Protein AF-A0A523DAJ4-F1 (afdb_monomer_lite)

Structure (mmCIF, N/CA/C/O backbone):
data_AF-A0A523DAJ4-F1
#
_entry.id   AF-A0A523DAJ4-F1
#
loop_
_atom_site.group_PDB
_atom_site.id
_atom_site.type_symbol
_atom_site.label_atom_id
_atom_site.label_alt_id
_atom_site.label_comp_id
_atom_site.label_asym_id
_atom_site.label_entity_id
_atom_site.label_seq_id
_atom_site.pdbx_PDB_ins_code
_atom_site.Cartn_x
_atom_site.Cartn_y
_atom_site.Cartn_z
_atom_site.occupancy
_atom_site.B_iso_or_equiv
_atom_site.auth_seq_id
_atom_site.auth_comp_id
_atom_site.auth_asym_id
_atom_site.auth_atom_id
_atom_site.pdbx_PDB_model_num
ATOM 1 N N . TRP A 1 1 ? -1.688 -0.703 -6.435 1.00 83.44 1 TRP A N 1
ATOM 2 C CA . TRP A 1 1 ? -1.950 -0.352 -5.014 1.00 83.44 1 TRP A CA 1
ATOM 3 C C . TRP A 1 1 ? -3.432 -0.181 -4.759 1.00 83.44 1 TRP A C 1
ATOM 5 O O . TRP A 1 1 ? -3.886 -0.599 -3.704 1.00 83.44 1 TRP A O 1
ATOM 15 N N . THR A 1 2 ? -4.181 0.374 -5.713 1.00 89.69 2 THR A N 1
ATOM 16 C CA . THR A 1 2 ? -5.640 0.520 -5.671 1.00 89.69 2 THR A CA 1
ATOM 17 C C . THR A 1 2 ? -6.369 -0.768 -5.281 1.00 89.69 2 THR A C 1
ATOM 19 O O . THR A 1 2 ? -7.172 -0.750 -4.355 1.00 89.69 2 THR A O 1
ATOM 22 N N . GLU A 1 3 ? -6.040 -1.901 -5.904 1.00 91.50 3 GLU A N 1
ATOM 23 C CA . GLU A 1 3 ? -6.634 -3.205 -5.574 1.00 91.50 3 GLU A CA 1
ATOM 24 C C . GLU A 1 3 ? -6.272 -3.639 -4.149 1.00 91.50 3 GLU A C 1
ATOM 26 O O . GLU A 1 3 ? -7.094 -4.181 -3.421 1.00 91.50 3 GLU A O 1
ATOM 31 N N . GLY A 1 4 ? -5.040 -3.351 -3.720 1.00 92.06 4 GLY A N 1
ATOM 32 C CA . GLY A 1 4 ? -4.573 -3.642 -2.367 1.00 92.06 4 GLY A CA 1
ATOM 33 C C . GLY A 1 4 ? -5.349 -2.877 -1.294 1.00 92.06 4 GLY A C 1
ATOM 34 O O . GLY A 1 4 ? -5.633 -3.454 -0.247 1.00 92.06 4 GLY A O 1
ATOM 35 N N . LEU A 1 5 ? -5.720 -1.617 -1.557 1.00 94.50 5 LEU A N 1
ATOM 36 C CA . LEU A 1 5 ? -6.532 -0.804 -0.643 1.00 94.50 5 LEU A CA 1
ATOM 37 C C . LEU A 1 5 ? -7.938 -1.379 -0.450 1.00 94.50 5 LEU A C 1
ATOM 39 O O . LEU A 1 5 ? -8.450 -1.361 0.663 1.00 94.50 5 LEU A O 1
ATOM 43 N N . GLN A 1 6 ? -8.541 -1.938 -1.503 1.00 94.19 6 GLN A N 1
ATOM 44 C CA . GLN A 1 6 ? -9.871 -2.562 -1.432 1.00 94.19 6 GLN A CA 1
ATOM 45 C C . GLN A 1 6 ? -9.895 -3.834 -0.567 1.00 94.19 6 GLN A C 1
ATOM 47 O O . GLN A 1 6 ? -10.960 -4.278 -0.151 1.00 94.19 6 GLN A O 1
ATOM 52 N N . LEU A 1 7 ? -8.726 -4.421 -0.297 1.00 95.25 7 LEU A N 1
ATOM 53 C CA . LEU A 1 7 ? -8.552 -5.608 0.545 1.00 95.25 7 LEU A CA 1
ATOM 54 C C . LEU A 1 7 ? -8.132 -5.268 1.983 1.00 95.25 7 LEU A C 1
ATOM 56 O O . LEU A 1 7 ? -7.757 -6.171 2.739 1.00 95.25 7 LEU A O 1
ATOM 60 N N . MET A 1 8 ? -8.089 -3.986 2.340 1.00 96.94 8 MET A N 1
ATOM 61 C CA . MET A 1 8 ? -7.780 -3.541 3.696 1.00 96.94 8 MET A CA 1
ATOM 62 C C . MET A 1 8 ? -9.061 -3.272 4.481 1.00 96.94 8 MET A C 1
ATOM 64 O O . MET A 1 8 ? -10.102 -2.937 3.917 1.00 96.94 8 MET A O 1
ATOM 68 N N . VAL A 1 9 ? -8.967 -3.392 5.803 1.00 96.94 9 VAL A N 1
ATOM 69 C CA . VAL A 1 9 ? -10.027 -2.964 6.728 1.00 96.94 9 VAL A CA 1
ATOM 70 C C . VAL A 1 9 ? -9.660 -1.635 7.395 1.00 96.94 9 VAL A C 1
ATOM 72 O O . VAL A 1 9 ? -8.483 -1.303 7.529 1.00 96.94 9 VAL A O 1
ATOM 75 N N . VAL A 1 10 ? -10.660 -0.852 7.816 1.00 97.25 10 VAL A N 1
ATOM 76 C CA . VAL A 1 10 ? -10.432 0.414 8.538 1.00 97.25 10 VAL A CA 1
ATOM 77 C C . VAL A 1 10 ? -9.572 0.178 9.786 1.00 97.25 10 VAL A C 1
ATOM 79 O O . VAL A 1 10 ? -9.804 -0.761 10.546 1.00 97.25 10 VAL A O 1
ATOM 82 N N . GLY A 1 11 ? -8.579 1.043 9.988 1.00 97.50 11 GLY A N 1
ATOM 83 C CA . GLY A 1 11 ? -7.581 0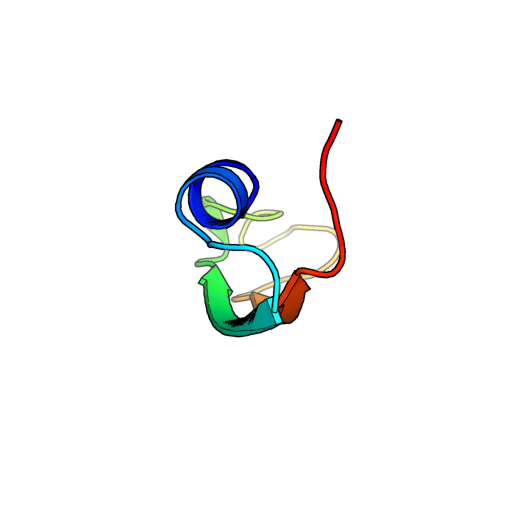.963 11.053 1.00 97.50 11 GLY A CA 1
ATOM 84 C C . GLY A 1 11 ? -6.389 0.056 10.734 1.00 97.50 11 GLY A C 1
ATOM 85 O O . GLY A 1 11 ? -5.433 0.013 11.510 1.00 97.50 11 GLY A O 1
ATOM 86 N N . GLU A 1 12 ? -6.407 -0.668 9.612 1.00 98.00 12 GLU A N 1
ATOM 87 C CA . GLU A 1 12 ? -5.290 -1.521 9.221 1.00 98.00 12 GLU A CA 1
ATOM 88 C C . GLU A 1 12 ? -4.066 -0.699 8.792 1.00 98.00 12 GLU A C 1
ATOM 90 O O . GLU A 1 12 ? -4.176 0.294 8.066 1.00 98.00 12 GLU A O 1
ATOM 95 N N . LYS A 1 13 ? -2.880 -1.176 9.193 1.00 98.12 13 LYS A N 1
ATOM 96 C CA . LYS A 1 13 ? -1.586 -0.713 8.684 1.00 98.12 13 LYS A CA 1
ATOM 97 C C . LYS A 1 13 ? -0.938 -1.816 7.862 1.00 98.12 13 LYS A C 1
ATOM 99 O O . LYS A 1 13 ? -0.770 -2.933 8.353 1.00 98.12 13 LYS A O 1
ATOM 104 N N . ARG A 1 14 ? -0.551 -1.512 6.625 1.00 97.19 14 ARG A N 1
ATOM 105 C CA . ARG A 1 14 ? 0.034 -2.490 5.699 1.00 97.19 14 ARG A CA 1
ATOM 106 C C . ARG A 1 14 ? 1.114 -1.838 4.844 1.00 97.19 14 ARG A C 1
ATOM 108 O O . ARG A 1 14 ? 1.008 -0.670 4.477 1.00 97.19 14 ARG A O 1
ATOM 115 N N . ARG A 1 15 ? 2.145 -2.611 4.503 1.00 98.00 15 ARG A N 1
ATOM 116 C CA . ARG A 1 15 ? 3.164 -2.214 3.529 1.00 98.00 15 ARG A CA 1
ATOM 1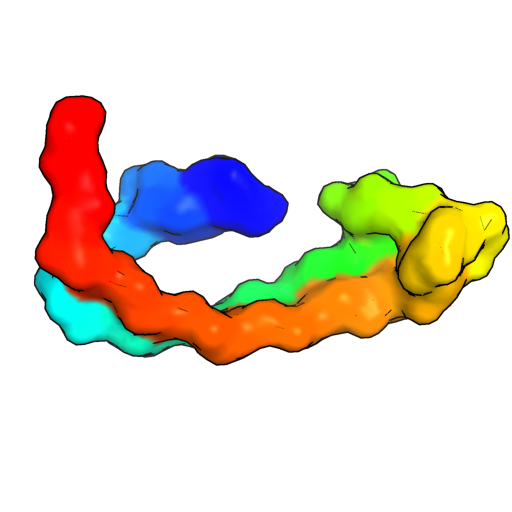17 C C . ARG A 1 15 ? 2.850 -2.806 2.161 1.00 98.00 15 ARG A C 1
ATOM 119 O O . ARG A 1 15 ? 2.569 -3.999 2.057 1.00 98.00 15 ARG A O 1
ATOM 126 N N . PHE A 1 16 ? 2.941 -1.98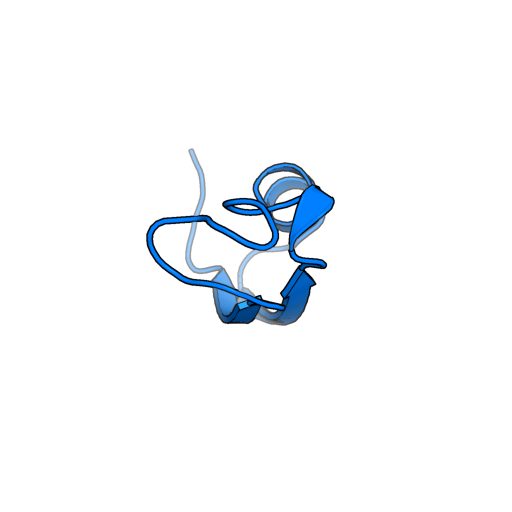7 1.119 1.00 97.50 16 PHE A N 1
ATOM 127 C CA . PHE A 1 16 ? 2.884 -2.434 -0.270 1.00 97.50 16 PHE A CA 1
ATOM 128 C C . PHE A 1 16 ? 4.248 -2.319 -0.929 1.00 97.50 16 PHE A C 1
ATOM 130 O O . PHE A 1 16 ? 4.887 -1.275 -0.853 1.00 97.50 16 PHE A O 1
ATOM 137 N N . TRP A 1 17 ? 4.642 -3.386 -1.619 1.00 96.94 17 TRP A N 1
ATOM 138 C CA . TRP A 1 17 ? 5.770 -3.421 -2.540 1.00 96.94 17 TRP A CA 1
ATOM 139 C C . TRP A 1 17 ? 5.199 -3.570 -3.942 1.00 96.94 17 TRP A C 1
ATOM 141 O O . TRP A 1 17 ? 4.503 -4.545 -4.223 1.00 96.94 17 TRP A O 1
ATOM 151 N N . ILE A 1 18 ? 5.440 -2.582 -4.794 1.00 95.56 18 ILE A N 1
ATOM 152 C CA . ILE A 1 18 ? 4.875 -2.526 -6.139 1.00 95.56 18 ILE A CA 1
ATOM 153 C C . ILE A 1 18 ? 6.036 -2.586 -7.124 1.00 95.56 18 ILE A C 1
ATOM 155 O O . ILE A 1 18 ? 6.772 -1.599 -7.241 1.00 95.56 18 ILE A O 1
ATOM 159 N N . PRO A 1 19 ? 6.220 -3.732 -7.799 1.00 95.19 19 PRO A N 1
ATOM 160 C CA . PRO A 1 19 ? 7.144 -3.864 -8.916 1.00 95.19 19 PRO A CA 1
ATOM 161 C C . PRO A 1 19 ? 6.988 -2.726 -9.933 1.00 95.19 19 PRO A C 1
ATOM 163 O O . PRO A 1 19 ? 5.893 -2.188 -10.112 1.00 95.19 19 PRO A O 1
ATOM 166 N N . ALA A 1 20 ? 8.087 -2.324 -10.574 1.00 95.00 20 ALA A N 1
ATOM 167 C CA . ALA A 1 20 ? 8.101 -1.139 -11.429 1.00 95.00 20 ALA A CA 1
ATOM 168 C C . ALA A 1 20 ? 7.128 -1.259 -12.614 1.00 95.00 20 ALA A C 1
ATOM 170 O O . ALA A 1 20 ? 6.470 -0.284 -12.967 1.00 95.00 20 ALA A O 1
ATOM 171 N N . ASP A 1 21 ? 6.991 -2.455 -13.186 1.00 93.81 21 ASP A N 1
ATOM 172 C CA . ASP A 1 21 ? 6.049 -2.797 -14.259 1.00 93.81 21 ASP A CA 1
ATOM 173 C C . ASP A 1 21 ? 4.572 -2.610 -13.868 1.00 93.81 21 ASP A C 1
ATOM 175 O O . ASP A 1 21 ? 3.747 -2.315 -14.731 1.00 93.81 21 ASP A O 1
ATOM 179 N N . LEU A 1 22 ? 4.248 -2.700 -12.574 1.00 93.12 22 LEU A N 1
ATOM 180 C CA . LEU A 1 22 ? 2.926 -2.400 -12.007 1.00 93.12 22 LEU A CA 1
ATOM 181 C C . LEU A 1 22 ? 2.792 -0.951 -11.493 1.00 93.12 22 LEU A C 1
ATOM 183 O O . LEU A 1 22 ? 1.745 -0.577 -1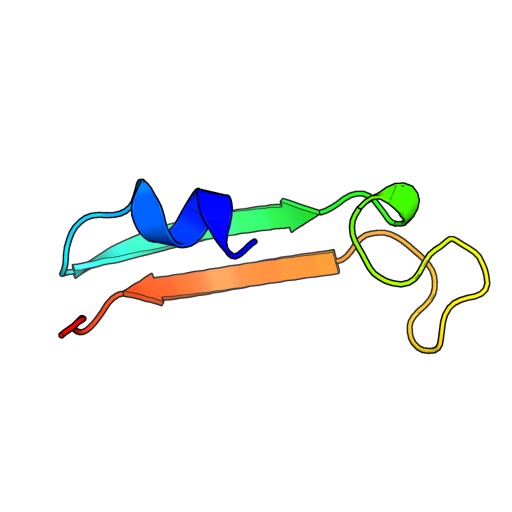0.958 1.00 93.12 22 LEU A O 1
ATOM 187 N N . ALA A 1 23 ? 3.848 -0.144 -11.617 1.00 92.81 23 ALA A N 1
ATOM 188 C CA . ALA A 1 23 ? 3.915 1.244 -11.171 1.00 92.81 23 ALA A CA 1
ATOM 189 C C . ALA A 1 23 ? 4.123 2.210 -12.355 1.00 92.81 23 ALA A C 1
ATOM 191 O O . ALA A 1 23 ? 3.216 2.396 -13.163 1.00 92.81 23 ALA A O 1
ATOM 192 N N . TYR A 1 24 ? 5.291 2.860 -12.451 1.00 92.44 24 TYR A N 1
ATOM 193 C CA . TYR A 1 24 ? 5.613 3.824 -13.516 1.00 92.44 24 TYR A CA 1
ATOM 194 C C . TYR A 1 24 ? 6.490 3.236 -14.635 1.00 92.44 24 TYR A C 1
ATOM 196 O O . TYR A 1 24 ? 6.862 3.957 -15.561 1.00 92.44 24 TYR A O 1
ATOM 204 N N . GLY A 1 25 ? 6.814 1.946 -14.566 1.00 91.81 25 GLY A N 1
ATOM 205 C CA . GLY A 1 25 ? 7.780 1.276 -15.429 1.00 91.81 25 GLY A CA 1
ATOM 206 C C . GLY A 1 25 ? 9.235 1.565 -15.044 1.00 91.81 25 GLY A C 1
ATOM 207 O O . GLY A 1 25 ? 9.540 2.510 -14.318 1.00 91.81 25 GLY A O 1
ATOM 208 N N . GLU A 1 26 ? 10.156 0.762 -15.579 1.00 90.44 26 GLU A N 1
ATOM 209 C CA . GLU A 1 26 ? 11.605 0.871 -15.322 1.00 90.44 26 GLU A CA 1
ATOM 210 C C . GLU A 1 26 ? 12.194 2.239 -15.708 1.00 90.44 26 GLU A C 1
ATOM 212 O O . GLU A 1 26 ? 13.092 2.743 -15.044 1.00 90.44 26 GLU A O 1
ATOM 217 N N . ASN A 1 27 ? 11.650 2.876 -16.750 1.00 92.75 27 ASN A N 1
ATOM 218 C CA . ASN A 1 27 ? 12.066 4.205 -17.224 1.00 92.75 27 ASN A CA 1
ATOM 219 C C . ASN A 1 27 ? 11.049 5.301 -16.864 1.00 92.75 27 ASN A C 1
ATOM 221 O O . ASN A 1 27 ? 10.990 6.350 -17.509 1.00 92.75 27 ASN A O 1
ATOM 225 N N . GLY A 1 28 ? 10.194 5.026 -15.879 1.00 89.00 28 GLY A N 1
ATOM 226 C CA . GLY A 1 28 ? 9.161 5.940 -15.425 1.00 89.00 28 GLY A CA 1
ATOM 227 C C . GLY A 1 28 ? 9.705 7.180 -14.728 1.00 89.00 28 GLY A C 1
ATOM 228 O O . GLY A 1 28 ? 10.884 7.287 -14.399 1.00 89.00 28 GLY A O 1
ATOM 229 N N . ARG A 1 29 ? 8.798 8.115 -14.422 1.00 91.50 29 ARG A N 1
ATOM 230 C CA . ARG A 1 29 ? 9.118 9.327 -13.647 1.00 91.50 29 ARG A CA 1
ATOM 231 C C . ARG A 1 29 ? 9.790 9.008 -12.307 1.00 91.50 29 ARG A C 1
ATOM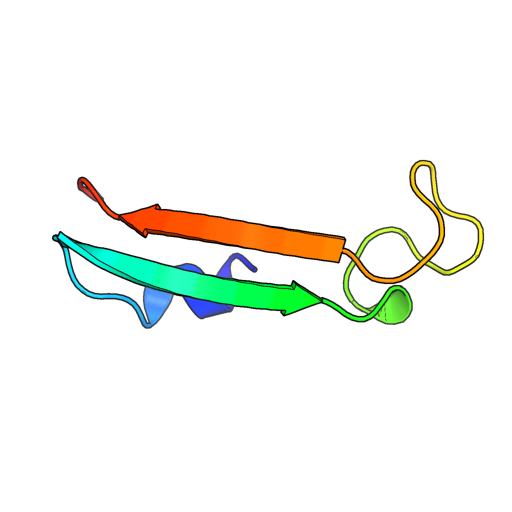 233 O O . ARG A 1 29 ? 10.623 9.782 -11.845 1.00 91.50 29 ARG A O 1
ATOM 240 N N . VAL A 1 30 ? 9.401 7.894 -11.693 1.00 90.44 30 VAL A N 1
ATOM 241 C CA . VAL A 1 30 ? 10.093 7.295 -10.553 1.00 90.44 30 VAL A CA 1
ATOM 242 C C . VAL A 1 30 ? 10.494 5.885 -10.983 1.00 90.44 30 VAL A C 1
ATOM 244 O O . VAL A 1 30 ? 9.613 5.029 -11.065 1.00 90.44 30 VAL A O 1
ATOM 247 N N . PRO A 1 31 ? 11.771 5.657 -11.329 1.00 90.56 31 PRO A N 1
ATOM 248 C CA . PRO A 1 31 ? 12.229 4.347 -11.762 1.00 90.56 31 PRO A CA 1
ATOM 249 C C . PRO A 1 31 ? 12.301 3.370 -10.581 1.00 90.56 31 PRO A C 1
ATOM 251 O O . PRO A 1 31 ? 12.638 3.755 -9.458 1.00 90.56 31 PRO A O 1
ATOM 254 N N . GLY A 1 32 ? 12.029 2.094 -10.858 1.00 93.44 32 GLY A N 1
ATOM 255 C CA . GLY A 1 32 ? 12.162 0.994 -9.903 1.00 93.44 32 GLY A CA 1
ATOM 256 C C . GLY A 1 32 ? 10.920 0.705 -9.050 1.00 93.44 32 GLY A C 1
ATOM 257 O O . GLY A 1 32 ? 9.820 1.203 -9.289 1.00 93.44 32 GLY A O 1
ATOM 258 N N . MET A 1 33 ? 11.105 -0.175 -8.062 1.00 95.00 33 MET A N 1
ATOM 259 C CA . MET A 1 33 ? 10.038 -0.645 -7.175 1.00 95.00 33 MET A CA 1
ATOM 260 C C . MET A 1 33 ? 9.593 0.457 -6.210 1.00 95.00 33 MET A C 1
ATOM 262 O O . MET A 1 33 ? 10.419 1.082 -5.542 1.00 95.00 33 MET A O 1
ATOM 266 N N . LEU A 1 34 ? 8.281 0.636 -6.070 1.00 95.06 34 LEU A N 1
ATOM 267 C CA . LEU A 1 34 ? 7.711 1.533 -5.069 1.00 95.06 34 LEU A CA 1
ATOM 268 C C . LEU A 1 34 ? 7.398 0.773 -3.785 1.00 95.06 34 LEU A C 1
ATOM 270 O O . LEU A 1 34 ? 6.880 -0.344 -3.822 1.00 95.06 34 LEU A O 1
ATOM 274 N N . VAL A 1 35 ? 7.670 1.409 -2.649 1.00 95.81 35 VAL A N 1
ATOM 275 C CA . VAL A 1 35 ? 7.305 0.892 -1.331 1.00 95.81 35 VAL A CA 1
ATOM 276 C C . VAL A 1 35 ? 6.486 1.944 -0.601 1.00 95.81 35 VAL A C 1
ATOM 278 O O . VAL A 1 35 ? 6.934 3.078 -0.448 1.00 95.81 35 VAL A O 1
ATOM 281 N N . PHE A 1 36 ? 5.294 1.561 -0.151 1.00 95.88 36 PHE A N 1
ATOM 282 C CA . PHE A 1 36 ? 4.399 2.425 0.614 1.00 95.88 36 PHE A CA 1
ATOM 283 C C . PHE A 1 36 ? 4.080 1.792 1.960 1.00 95.88 36 PHE A C 1
ATOM 285 O O . PHE A 1 36 ? 3.704 0.623 2.009 1.00 95.88 36 PHE A O 1
ATOM 292 N N . ASP A 1 37 ? 4.171 2.584 3.024 1.00 97.81 37 ASP A N 1
ATOM 293 C CA . ASP A 1 37 ? 3.535 2.287 4.303 1.00 97.81 37 ASP A CA 1
ATOM 294 C C . ASP A 1 37 ? 2.185 2.998 4.333 1.00 97.81 37 ASP A C 1
ATOM 296 O O . ASP A 1 37 ? 2.117 4.216 4.164 1.00 97.81 37 ASP A O 1
ATOM 300 N N . ILE A 1 38 ? 1.110 2.230 4.489 1.00 96.81 38 ILE A N 1
ATOM 301 C CA . ILE A 1 38 ? -0.261 2.727 4.401 1.00 96.81 38 ILE A CA 1
ATOM 302 C C . ILE A 1 38 ? -0.993 2.452 5.708 1.00 96.81 38 ILE A C 1
ATOM 304 O O . ILE A 1 38 ? -0.884 1.366 6.275 1.00 96.81 38 ILE A O 1
ATOM 308 N N . GLU A 1 39 ? -1.777 3.436 6.138 1.00 97.75 39 GLU A N 1
ATOM 309 C CA . GLU A 1 39 ? -2.778 3.335 7.195 1.00 97.75 39 GLU A CA 1
ATOM 310 C C . GLU A 1 39 ? -4.138 3.727 6.611 1.00 97.75 39 GLU A C 1
ATOM 312 O O . GLU A 1 39 ? -4.272 4.801 6.019 1.00 97.75 39 GLU A O 1
ATOM 317 N N . LEU A 1 40 ? -5.129 2.840 6.731 1.00 97.19 40 LEU A N 1
ATOM 318 C CA . LEU A 1 40 ? -6.472 3.087 6.206 1.00 97.19 40 LEU A CA 1
ATOM 319 C C . LEU A 1 40 ? -7.363 3.703 7.290 1.00 97.19 40 LEU A C 1
ATOM 321 O O . LEU A 1 40 ? -7.735 3.022 8.241 1.00 97.19 40 LEU A O 1
ATOM 325 N N . PHE A 1 41 ? -7.733 4.975 7.129 1.00 96.69 41 PHE A N 1
ATOM 326 C CA . PHE A 1 41 ? -8.578 5.693 8.093 1.00 96.69 41 PHE A CA 1
ATOM 327 C C . PHE A 1 41 ? -10.077 5.509 7.836 1.00 96.69 41 PHE A C 1
ATOM 329 O O . PHE A 1 41 ? -10.813 5.178 8.757 1.00 96.69 41 PHE A O 1
ATOM 336 N N . GLU A 1 42 ? -10.529 5.707 6.599 1.00 94.75 42 GLU A N 1
ATOM 337 C CA . GLU A 1 42 ? -11.931 5.567 6.191 1.00 94.75 42 GLU A CA 1
ATOM 338 C C . GLU A 1 42 ? -12.038 5.407 4.666 1.00 94.75 42 GLU A C 1
ATOM 340 O O . GLU A 1 42 ? -11.094 5.710 3.932 1.00 94.75 42 GLU A O 1
ATOM 345 N N . PHE A 1 43 ? -13.183 4.920 4.187 1.00 86.88 43 PHE A N 1
ATOM 346 C CA . PHE A 1 43 ? -13.562 4.900 2.773 1.00 86.88 43 PHE A CA 1
ATOM 347 C C . PHE A 1 43 ? -15.084 5.070 2.655 1.00 86.88 43 PHE A C 1
ATOM 349 O O . PHE A 1 43 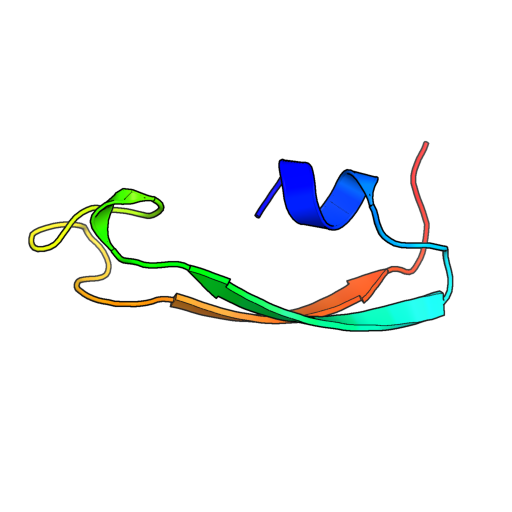? -15.815 4.664 3.560 1.00 86.88 43 PHE A O 1
ATOM 356 N N . GLN A 1 44 ? -15.541 5.706 1.572 1.00 80.56 44 GLN A N 1
ATOM 357 C CA . GLN A 1 44 ? -16.951 6.033 1.322 1.00 80.56 44 GLN A CA 1
ATOM 358 C C . GLN A 1 44 ? -17.604 5.041 0.359 1.00 80.56 44 GLN A C 1
ATOM 360 O O . GLN A 1 44 ? -16.930 4.660 -0.625 1.00 80.56 44 GLN A O 1
#

Sequence (44 aa):
WTEGLQLMVVGEKRRFWIPADLAYGENGRVPGMLVFDIELFEFQ

Secondary structure (DSSP, 8-state):
-HHHHHTPPTT-EEEEEE-GGGTT-TTSSS-S-EEEEEE-----

pLDDT: mean 93.93, std 3.82, range [80.56, 98.12]

Foldseek 3Di:
DVVVLVVDDAQDWDKDKAAQVRPQHCPGPDHGIDIDTDHHHDDD

Radius of gyration: 12.0 Å; chains: 1; bounding box: 29×15×28 Å